Protein AF-A0A6P6VA05-F1 (afdb_monomer)

Mean predicted aligned error: 9.38 Å

Radius of gyration: 18.15 Å; Cα contacts (8 Å, |Δi|>4): 163; chains: 1; bounding box: 67×24×45 Å

Secondary structure (DSSP, 8-state):
--------HHHHHHHHHHHHH-SS---TTGGGGS-GGGGG--HHHHHHHHHHHHHHHHHHHHHHHHHHHHH---HHHHHHHHHHHHHHHHHHHHHHHHHHHHHHT-HHHHHHHHHHHHHHHHHHHHHHHHHT-PPPHHHHHHHHHHHHHHHHHHHHHHHHHHT-

Solvent-accessible surface area (backbone atoms only — not comparable to full-atom values): 8852 Å² total; per-residue (Å²): 136,86,83,88,75,86,74,62,72,56,61,60,52,53,54,50,55,49,58,73,69,56,79,84,75,91,63,92,75,57,73,82,71,60,60,83,68,57,85,79,35,53,72,67,51,45,33,52,52,31,39,52,52,22,39,54,42,33,51,51,41,35,52,49,39,51,56,52,39,73,71,49,83,54,67,68,60,35,53,47,33,51,51,29,46,50,28,30,48,52,20,43,53,27,38,53,48,21,52,54,27,52,72,76,60,37,25,66,56,21,29,54,27,29,52,57,24,38,49,17,45,51,51,38,57,46,49,26,59,76,69,72,46,85,68,55,68,74,54,55,54,43,35,53,52,26,42,54,31,30,50,50,30,33,56,39,19,54,53,59,52,72,72,108

Foldseek 3Di:
DDDDDPPPVLVVVVVVVCVVVPPDDDDPPCPVVPDPQSVPDDLLSVLLVLLVQLLVLLVVLLVVLVVVLVVDPDPLSVVLSVLLNVLSVLLNVLSVVLNVCSVVLVLVSNLVSLVSSLVSLVVSVVSCVVVVHDDDPVSNVSSVSSNVSSVSSNVSSVVSVVVD

pLDDT: mean 82.76, std 22.92, range [25.53, 98.94]

Sequence (164 aa):
MQFSRSHSPSLLALLLICLSILGNLFTSAEADLIDPRSGSADLKGLGQIAIDLSTNSAKSTKALVDSLKQNASDARLKGIYDSCLENYGDSIDDLADATTKLGSGDYQGVALTASAALDGPDTCDDNFTDAKLTEPPNLAEASQNVQTLIEVVLVIANRLQGNR

Structure (mmCIF, N/CA/C/O backbone):
data_AF-A0A6P6VA05-F1
#
_entry.id   AF-A0A6P6VA05-F1
#
loop_
_atom_site.group_PDB
_atom_site.id
_atom_site.type_symbol
_atom_site.label_atom_id
_atom_site.label_alt_id
_atom_site.label_comp_id
_atom_site.label_asym_id
_atom_site.label_entity_id
_atom_site.label_seq_id
_atom_site.pdbx_PDB_ins_code
_atom_site.Cartn_x
_atom_site.Cartn_y
_atom_site.Cartn_z
_atom_site.occupancy
_atom_site.B_iso_or_equiv
_atom_site.auth_seq_id
_atom_site.auth_comp_id
_atom_site.auth_asym_id
_atom_site.auth_atom_id
_atom_site.pdbx_PDB_model_num
ATOM 1 N N . MET A 1 1 ? 48.889 6.737 -20.326 1.00 33.12 1 MET A N 1
ATOM 2 C CA . MET A 1 1 ? 48.626 6.094 -19.021 1.00 33.12 1 MET A CA 1
ATOM 3 C C . MET A 1 1 ? 47.160 6.291 -18.684 1.00 33.12 1 MET A C 1
ATOM 5 O O . MET A 1 1 ? 46.689 7.418 -18.705 1.00 33.12 1 MET A O 1
ATOM 9 N N . GLN A 1 2 ? 46.446 5.182 -18.501 1.00 34.44 2 GLN A N 1
ATOM 10 C CA . GLN A 1 2 ? 45.046 5.104 -18.085 1.00 34.44 2 GLN A CA 1
ATOM 11 C C . GLN A 1 2 ? 44.870 5.603 -16.644 1.00 34.44 2 GLN A C 1
ATOM 13 O O . GLN A 1 2 ? 45.728 5.330 -15.816 1.00 34.44 2 GLN A O 1
ATOM 18 N N . PHE A 1 3 ? 43.727 6.221 -16.339 1.00 25.53 3 PHE A N 1
ATOM 19 C CA . PHE A 1 3 ? 42.798 5.694 -15.333 1.00 25.53 3 PHE A CA 1
ATOM 20 C C . PHE A 1 3 ? 41.390 6.206 -15.646 1.00 25.53 3 PHE A C 1
ATOM 22 O O . PHE A 1 3 ? 41.086 7.391 -15.549 1.00 25.53 3 PHE A O 1
ATOM 29 N N . SER A 1 4 ? 40.553 5.269 -16.079 1.00 34.41 4 SER A N 1
ATOM 30 C CA . SER A 1 4 ? 39.118 5.433 -16.255 1.00 34.41 4 SER A CA 1
ATOM 31 C C . SER A 1 4 ? 38.465 5.554 -14.872 1.00 34.41 4 SER A C 1
ATOM 33 O O . SER A 1 4 ? 38.721 4.721 -14.004 1.00 34.41 4 SER A O 1
ATOM 35 N N . ARG A 1 5 ? 37.622 6.567 -14.654 1.00 32.69 5 ARG A N 1
ATOM 36 C CA . ARG A 1 5 ? 36.593 6.554 -13.602 1.00 32.69 5 ARG A CA 1
ATOM 37 C C . ARG A 1 5 ? 35.274 6.974 -14.229 1.00 32.69 5 ARG A C 1
ATOM 39 O O . ARG A 1 5 ? 34.883 8.138 -14.188 1.00 32.69 5 ARG A O 1
ATOM 46 N N . SER A 1 6 ? 34.619 5.988 -14.829 1.00 32.00 6 SER A N 1
ATOM 47 C CA . SER A 1 6 ? 33.192 5.992 -15.120 1.00 32.00 6 SER A CA 1
ATOM 48 C C . SER A 1 6 ? 32.424 6.329 -13.838 1.00 32.00 6 SER A C 1
ATOM 50 O O . SER A 1 6 ? 32.261 5.478 -12.964 1.00 32.00 6 SER A O 1
ATOM 52 N N . HIS A 1 7 ? 31.997 7.579 -13.692 1.00 32.53 7 HIS A N 1
ATOM 53 C CA . HIS A 1 7 ? 30.988 7.930 -12.702 1.00 32.53 7 HIS A CA 1
ATOM 54 C C . HIS A 1 7 ? 29.642 7.505 -13.282 1.00 32.53 7 HIS A C 1
ATOM 56 O O . HIS A 1 7 ? 29.139 8.133 -14.212 1.00 32.53 7 HIS A O 1
ATOM 62 N N . SER A 1 8 ? 29.102 6.393 -12.787 1.00 35.81 8 SER A N 1
ATOM 63 C CA . SER A 1 8 ? 27.766 5.936 -13.154 1.00 35.81 8 SER A CA 1
ATOM 64 C C . SER A 1 8 ? 26.740 6.996 -12.721 1.00 35.81 8 SER A C 1
ATOM 66 O O . SER A 1 8 ? 26.697 7.334 -11.535 1.00 35.81 8 SER A O 1
ATOM 68 N N . PRO A 1 9 ? 25.909 7.530 -13.636 1.00 41.38 9 PRO A N 1
ATOM 69 C CA . PRO A 1 9 ? 24.936 8.590 -13.336 1.00 41.38 9 PRO A CA 1
ATOM 70 C C . PRO A 1 9 ? 23.860 8.185 -12.306 1.00 41.38 9 PRO A C 1
ATOM 72 O O . PRO A 1 9 ? 23.147 9.040 -11.788 1.00 41.38 9 PRO A O 1
ATOM 75 N N . SER A 1 10 ? 23.775 6.901 -11.956 1.00 48.38 10 SER A N 1
ATOM 76 C CA . SER A 1 10 ? 22.863 6.333 -10.959 1.00 48.38 10 SER A CA 1
ATOM 77 C C . SER A 1 10 ? 23.220 6.680 -9.505 1.00 48.38 10 SER A C 1
ATOM 79 O O . SER A 1 10 ? 22.313 6.970 -8.728 1.00 48.38 10 SER A O 1
ATOM 81 N N . LEU A 1 11 ? 24.506 6.749 -9.127 1.00 39.19 11 LEU A N 1
ATOM 82 C CA . LEU A 1 11 ? 24.885 7.096 -7.744 1.00 39.19 11 LEU A CA 1
ATOM 83 C C . LEU A 1 11 ? 24.625 8.571 -7.417 1.00 39.19 11 LEU A C 1
ATOM 85 O O . LEU A 1 11 ? 24.236 8.889 -6.298 1.00 39.19 11 LEU A O 1
ATOM 89 N N . LEU A 1 12 ? 24.802 9.472 -8.388 1.00 38.53 12 LEU A N 1
ATOM 90 C CA . LEU A 1 12 ? 24.528 10.899 -8.196 1.00 38.53 12 LEU A CA 1
ATOM 91 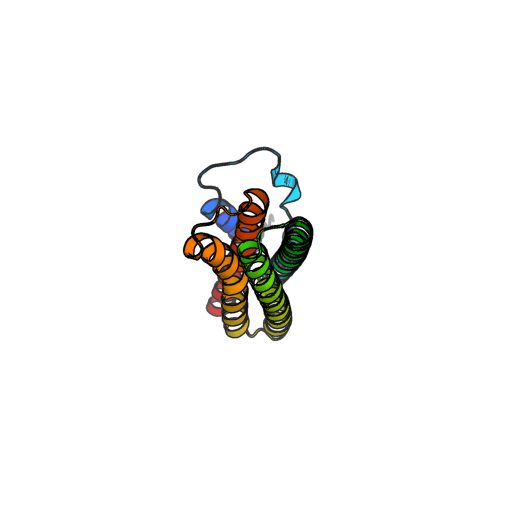C C . LEU A 1 12 ? 23.021 11.166 -8.051 1.00 38.53 12 LEU A C 1
ATOM 93 O O . LEU A 1 12 ? 22.622 12.031 -7.278 1.00 38.53 12 LEU A O 1
ATOM 97 N N . ALA A 1 13 ? 22.186 10.406 -8.766 1.00 44.62 13 ALA A N 1
ATOM 98 C CA . ALA A 1 13 ? 20.733 10.534 -8.714 1.00 44.62 13 ALA A CA 1
ATOM 99 C C . ALA A 1 13 ? 20.143 10.051 -7.378 1.00 44.62 13 ALA A C 1
ATOM 101 O O . ALA A 1 13 ? 19.243 10.709 -6.865 1.00 44.62 13 ALA A O 1
ATOM 102 N N . LEU A 1 14 ? 20.675 8.962 -6.809 1.00 46.12 14 LEU A N 1
ATOM 103 C CA . LEU A 1 14 ? 20.340 8.467 -5.465 1.00 46.12 14 LEU A CA 1
ATOM 104 C C . LEU A 1 14 ? 20.821 9.424 -4.367 1.00 46.12 14 LEU A C 1
ATOM 106 O O . LEU A 1 14 ? 20.059 9.748 -3.461 1.00 46.12 14 LEU A O 1
ATOM 110 N N . LEU A 1 15 ? 22.045 9.951 -4.489 1.00 45.91 15 LEU A N 1
ATOM 111 C CA . LEU A 1 15 ? 22.581 10.942 -3.552 1.00 45.91 15 LEU A CA 1
ATOM 112 C C . LEU A 1 15 ? 21.745 12.235 -3.555 1.00 45.91 15 LEU A C 1
ATOM 114 O O . LEU A 1 15 ? 21.526 12.826 -2.504 1.00 45.91 15 LEU A O 1
ATOM 118 N N . LEU A 1 16 ? 21.241 12.656 -4.722 1.00 44.66 16 LEU A N 1
ATOM 119 C CA . LEU A 1 16 ? 20.368 13.827 -4.859 1.00 44.66 16 LEU A CA 1
ATOM 120 C C . LEU A 1 16 ? 18.944 13.590 -4.336 1.00 44.66 16 LEU A C 1
ATOM 122 O O . LEU A 1 16 ? 18.351 14.532 -3.825 1.00 44.66 16 LEU A O 1
ATOM 126 N N . ILE A 1 17 ? 18.414 12.363 -4.421 1.00 51.16 17 ILE A N 1
ATOM 127 C CA . ILE A 1 17 ? 17.127 11.990 -3.802 1.00 51.16 17 ILE A CA 1
ATOM 128 C C . ILE A 1 17 ? 17.255 12.005 -2.269 1.00 51.16 17 ILE A C 1
ATOM 130 O O . ILE A 1 17 ? 16.398 12.572 -1.596 1.00 51.16 17 ILE A O 1
ATOM 134 N N . CYS A 1 18 ? 18.373 11.512 -1.722 1.00 48.97 18 CYS A N 1
ATOM 135 C CA . CYS A 1 18 ? 18.693 11.675 -0.301 1.00 48.97 18 CYS A CA 1
ATOM 136 C C . CYS A 1 18 ? 18.847 13.156 0.094 1.00 48.97 18 CYS A C 1
ATOM 138 O O . CYS A 1 18 ? 18.314 13.572 1.114 1.00 48.97 18 CYS A O 1
ATOM 140 N N . LEU A 1 19 ? 19.523 13.985 -0.710 1.00 43.16 19 LEU A N 1
ATOM 141 C CA . LEU A 1 19 ? 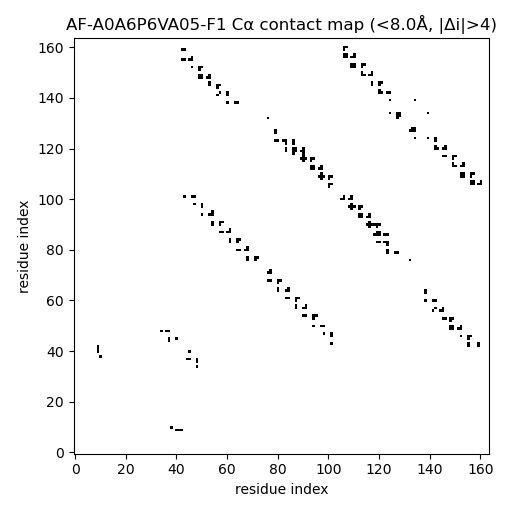19.760 15.402 -0.384 1.00 43.16 19 LEU A CA 1
ATOM 142 C C . LEU A 1 19 ? 18.501 16.286 -0.445 1.00 43.16 19 LEU A C 1
ATOM 144 O O . LEU A 1 19 ? 18.463 17.304 0.239 1.00 43.16 19 LEU A O 1
ATOM 148 N N . SER A 1 20 ? 17.480 15.930 -1.234 1.00 42.69 20 SER A N 1
ATOM 149 C CA . SER A 1 20 ? 16.204 16.667 -1.255 1.00 42.69 20 SER A CA 1
ATOM 150 C C . SER A 1 20 ? 15.260 16.300 -0.107 1.00 42.69 20 SER A C 1
ATOM 152 O O . SER A 1 20 ? 14.399 17.103 0.235 1.00 42.69 20 SER A O 1
ATOM 154 N N . ILE A 1 21 ? 15.425 15.113 0.484 1.00 48.47 21 ILE A N 1
ATOM 155 C CA . ILE A 1 21 ? 14.589 14.616 1.590 1.00 48.47 21 ILE A CA 1
ATOM 156 C C . ILE A 1 21 ? 15.246 14.936 2.945 1.00 48.47 21 ILE A C 1
ATOM 158 O O . ILE A 1 21 ? 14.572 15.293 3.907 1.00 48.47 21 ILE A O 1
ATOM 162 N N . LEU A 1 22 ? 16.580 14.919 3.020 1.00 43.59 22 LEU A N 1
ATOM 163 C CA . LEU A 1 22 ? 17.335 15.045 4.272 1.00 43.59 22 LEU A CA 1
ATOM 164 C C . LEU A 1 22 ? 17.793 16.482 4.535 1.00 43.59 22 LEU A C 1
ATOM 166 O O . LEU A 1 22 ? 18.958 16.756 4.829 1.00 43.59 22 LEU A O 1
ATOM 170 N N . GLY A 1 23 ? 16.841 17.410 4.448 1.00 43.28 23 GLY A N 1
ATOM 171 C CA . GLY A 1 23 ? 17.041 18.786 4.879 1.00 43.28 23 GLY A CA 1
ATOM 172 C C . GLY A 1 23 ? 17.280 18.918 6.383 1.00 43.28 23 GLY A C 1
ATOM 173 O O . GLY A 1 23 ? 17.929 19.880 6.763 1.00 43.28 23 GLY A O 1
ATOM 174 N N . ASN A 1 24 ? 16.808 17.986 7.227 1.00 40.84 24 ASN A N 1
ATOM 175 C CA . ASN A 1 24 ? 17.090 17.945 8.670 1.00 40.84 24 ASN A CA 1
ATOM 176 C C . ASN A 1 24 ? 16.635 16.618 9.313 1.00 40.84 24 ASN A C 1
ATOM 178 O O . ASN A 1 24 ? 15.519 16.571 9.813 1.00 40.84 24 ASN A O 1
ATOM 182 N N . LEU A 1 25 ? 17.478 15.580 9.333 1.00 38.50 25 LEU A N 1
ATOM 183 C CA . LEU A 1 25 ? 17.686 14.628 10.448 1.00 38.50 25 LEU A CA 1
ATOM 184 C C . LEU A 1 25 ? 18.530 13.472 9.904 1.00 38.50 25 LEU A C 1
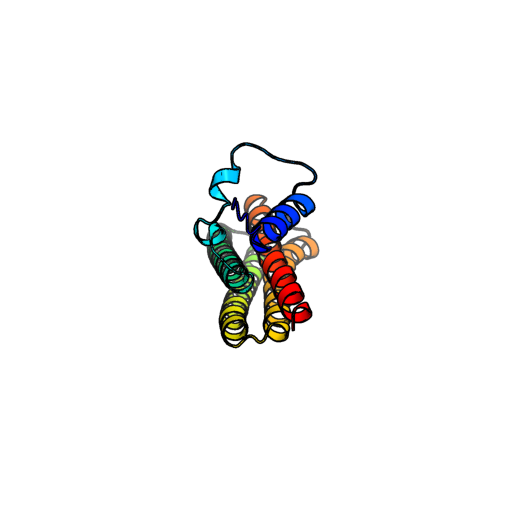ATOM 186 O O . LEU A 1 25 ? 18.015 12.609 9.219 1.00 38.50 25 LEU A O 1
ATOM 190 N N . PHE A 1 26 ? 19.827 13.449 10.190 1.00 42.53 26 PHE A N 1
ATOM 191 C CA . PHE A 1 26 ? 20.609 12.225 10.033 1.00 42.53 26 PHE A CA 1
ATOM 192 C C . PHE A 1 26 ? 20.941 11.735 11.434 1.00 42.53 26 PHE A C 1
ATOM 194 O O . PHE A 1 26 ? 21.772 12.330 12.125 1.00 42.53 26 PHE A O 1
ATOM 201 N N . THR A 1 27 ? 20.275 10.670 11.872 1.00 35.41 27 THR A N 1
ATOM 202 C CA . THR A 1 27 ? 20.706 9.908 13.049 1.00 35.41 27 THR A CA 1
ATOM 203 C C . THR A 1 27 ? 20.944 8.459 12.645 1.00 35.41 27 THR A C 1
ATOM 205 O O . THR A 1 27 ? 20.358 7.948 11.699 1.00 35.41 27 THR A O 1
ATOM 208 N N . SER A 1 28 ? 21.858 7.797 13.349 1.00 39.84 28 SER A N 1
ATOM 209 C CA . SER A 1 28 ? 22.491 6.506 13.040 1.00 39.84 28 SER A CA 1
ATOM 210 C C . SER A 1 28 ? 21.556 5.288 12.890 1.00 39.84 28 SER A C 1
ATOM 212 O O . SER A 1 28 ? 22.054 4.178 12.722 1.00 39.84 28 SER A O 1
ATOM 214 N N . ALA A 1 29 ? 20.234 5.470 12.954 1.00 42.66 29 ALA A N 1
ATOM 215 C CA . ALA A 1 29 ? 19.226 4.422 12.793 1.00 42.66 29 ALA A CA 1
ATOM 216 C C . ALA A 1 29 ? 18.847 4.143 11.320 1.00 42.66 29 ALA A C 1
ATOM 218 O O . ALA A 1 29 ? 18.247 3.115 11.031 1.00 42.66 29 ALA A O 1
ATOM 219 N N . GLU A 1 30 ? 19.229 5.004 10.372 1.00 44.62 30 GLU A N 1
ATOM 220 C CA . GLU A 1 30 ? 18.784 4.928 8.965 1.00 44.62 30 GLU A CA 1
ATOM 221 C C . GLU A 1 30 ? 19.635 4.001 8.073 1.00 44.62 30 GLU A C 1
ATOM 223 O O . GLU A 1 30 ? 19.399 3.891 6.871 1.00 44.62 30 GLU A O 1
ATOM 228 N N . ALA A 1 31 ? 20.622 3.298 8.636 1.00 41.16 31 ALA A N 1
ATOM 229 C CA . ALA A 1 31 ? 21.431 2.336 7.881 1.00 41.16 31 ALA A CA 1
ATOM 230 C C . ALA A 1 31 ? 20.622 1.108 7.410 1.00 41.16 31 ALA A C 1
ATOM 232 O O . ALA A 1 31 ? 20.984 0.503 6.402 1.00 41.16 31 ALA A O 1
ATOM 233 N N . ASP A 1 32 ? 19.508 0.791 8.080 1.00 38.72 32 ASP A N 1
ATOM 234 C CA . ASP A 1 32 ? 18.567 -0.263 7.669 1.00 38.72 32 ASP A CA 1
ATOM 235 C C . ASP A 1 32 ? 17.610 0.180 6.543 1.00 38.72 32 ASP A C 1
ATOM 237 O O . ASP A 1 32 ? 16.872 -0.642 6.002 1.00 38.72 32 ASP A O 1
ATOM 241 N N . LEU A 1 33 ? 17.638 1.459 6.142 1.00 45.34 33 LEU A N 1
ATOM 242 C CA . LEU A 1 33 ? 16.796 1.994 5.064 1.00 45.34 33 LEU A CA 1
ATOM 243 C C . LEU A 1 33 ? 17.426 1.850 3.669 1.00 45.34 33 LEU A C 1
ATOM 245 O O . LEU A 1 33 ? 16.785 2.132 2.655 1.00 45.34 33 LEU A O 1
ATOM 249 N N . ILE A 1 34 ? 18.690 1.424 3.594 1.00 55.19 34 ILE A N 1
ATOM 250 C CA . ILE A 1 34 ? 19.372 1.201 2.320 1.00 55.19 34 ILE A CA 1
ATOM 251 C C . ILE A 1 34 ? 19.061 -0.220 1.864 1.00 55.19 34 ILE A C 1
ATOM 253 O O . ILE A 1 34 ? 19.749 -1.170 2.239 1.00 55.19 34 ILE A O 1
ATOM 257 N N . ASP A 1 35 ? 18.034 -0.368 1.020 1.00 61.47 35 ASP A N 1
ATOM 258 C CA . ASP A 1 35 ? 17.768 -1.649 0.366 1.00 61.47 35 ASP A CA 1
ATOM 259 C C . ASP A 1 35 ? 19.050 -2.093 -0.368 1.00 61.47 35 ASP A C 1
ATOM 261 O O . ASP A 1 35 ? 19.547 -1.358 -1.234 1.00 61.47 35 ASP A O 1
ATOM 265 N N . PRO A 1 36 ? 19.620 -3.271 -0.052 1.00 65.62 36 PRO A N 1
ATOM 266 C CA . PRO A 1 36 ? 20.898 -3.708 -0.610 1.00 65.62 36 PRO A CA 1
ATOM 267 C C . PRO A 1 36 ? 20.857 -3.863 -2.136 1.00 65.62 36 PRO A C 1
ATOM 269 O O . PRO A 1 36 ? 21.903 -3.850 -2.787 1.00 65.62 36 PRO A O 1
ATOM 272 N N . ARG A 1 37 ? 19.661 -3.965 -2.732 1.00 69.56 37 ARG A N 1
ATOM 273 C CA . ARG A 1 37 ? 19.456 -4.013 -4.185 1.00 69.56 37 ARG A CA 1
ATOM 274 C C . ARG A 1 37 ? 19.718 -2.662 -4.862 1.00 69.56 37 ARG A C 1
ATOM 276 O O . ARG A 1 37 ? 19.962 -2.629 -6.065 1.00 69.56 37 ARG A O 1
ATOM 283 N N . SER A 1 38 ? 19.710 -1.553 -4.117 1.00 65.12 38 SER A N 1
ATOM 284 C CA . SER A 1 38 ? 19.872 -0.199 -4.669 1.00 65.12 38 SER A CA 1
ATOM 285 C C . SER A 1 38 ? 21.271 0.079 -5.236 1.00 65.12 38 SER A C 1
ATOM 287 O O . SER A 1 38 ? 21.402 0.838 -6.194 1.00 65.12 38 SER A O 1
ATOM 289 N N . GLY A 1 39 ? 22.319 -0.562 -4.705 1.00 62.84 39 GLY A N 1
ATOM 290 C CA . GLY A 1 39 ? 23.714 -0.256 -5.054 1.00 62.84 39 GLY A CA 1
ATOM 291 C C . GLY A 1 39 ? 24.113 -0.567 -6.504 1.00 62.84 39 GLY A C 1
ATOM 292 O O . GLY A 1 39 ? 25.093 -0.011 -7.000 1.00 62.84 39 GLY A O 1
ATOM 293 N N . SER A 1 40 ? 23.366 -1.433 -7.193 1.00 71.25 40 SER A N 1
ATOM 294 C CA . SER A 1 40 ? 23.612 -1.826 -8.590 1.00 71.25 40 SER A CA 1
ATOM 295 C C . SER A 1 40 ? 22.420 -1.587 -9.522 1.00 71.25 40 SER A C 1
ATOM 297 O O . SER A 1 40 ? 22.523 -1.875 -10.716 1.00 71.25 40 SER A O 1
ATOM 299 N N . ALA A 1 41 ? 21.306 -1.064 -9.006 1.00 78.88 41 ALA A N 1
ATOM 300 C CA . ALA A 1 41 ? 20.086 -0.868 -9.774 1.00 78.88 41 ALA A CA 1
ATOM 301 C C . ALA A 1 41 ? 20.201 0.318 -10.748 1.00 78.88 41 ALA A C 1
ATOM 303 O O . ALA A 1 41 ? 20.712 1.392 -10.413 1.00 78.88 41 ALA A O 1
ATOM 304 N N . ASP A 1 42 ? 19.685 0.133 -11.965 1.00 85.69 42 ASP A N 1
ATOM 305 C CA . ASP A 1 42 ? 19.350 1.251 -12.842 1.00 85.69 42 ASP A CA 1
ATOM 306 C C . ASP A 1 42 ? 18.056 1.932 -12.360 1.00 85.69 42 ASP A C 1
ATOM 308 O O . ASP A 1 42 ? 17.414 1.497 -11.403 1.00 85.69 42 ASP A O 1
ATOM 312 N N . LEU A 1 43 ? 17.656 3.030 -13.004 1.00 87.31 43 LEU A N 1
ATOM 313 C CA . LEU A 1 43 ? 16.490 3.796 -12.557 1.00 87.31 43 LEU A CA 1
ATOM 314 C C . LEU A 1 43 ? 15.189 2.966 -12.577 1.00 87.31 43 LEU A C 1
ATOM 316 O O . LEU A 1 43 ? 14.320 3.174 -11.735 1.00 87.31 43 LEU A O 1
ATOM 320 N N . LYS A 1 44 ? 15.075 1.992 -13.490 1.00 91.69 44 LYS A N 1
ATOM 321 C CA . LYS A 1 44 ? 13.944 1.058 -13.530 1.00 91.69 44 LYS A CA 1
ATOM 322 C C . LYS A 1 44 ? 13.999 0.080 -12.353 1.00 91.69 44 LYS A C 1
ATOM 324 O O . LYS A 1 44 ? 12.983 -0.128 -11.699 1.00 91.69 44 LYS A O 1
ATOM 329 N N . GLY A 1 45 ? 15.169 -0.472 -12.042 1.00 89.81 45 GLY A N 1
ATOM 330 C CA . GLY A 1 45 ? 15.384 -1.314 -10.867 1.00 89.81 45 GLY A CA 1
ATOM 331 C C . GLY A 1 45 ? 15.088 -0.582 -9.557 1.00 89.81 45 GLY A C 1
ATOM 332 O O . GLY A 1 45 ? 14.444 -1.148 -8.680 1.00 89.81 45 GLY A O 1
ATOM 333 N N . LEU A 1 46 ? 15.468 0.695 -9.450 1.00 87.56 46 LEU A N 1
ATOM 334 C CA . LEU A 1 46 ? 15.103 1.545 -8.312 1.00 87.56 46 LEU A CA 1
ATOM 335 C C . LEU A 1 46 ? 13.588 1.751 -8.213 1.00 87.56 46 LEU A C 1
ATOM 337 O O . LEU A 1 46 ? 13.048 1.721 -7.112 1.00 87.56 46 LEU A O 1
ATOM 341 N N . GLY A 1 47 ? 12.900 1.896 -9.349 1.00 91.25 47 GLY A N 1
ATOM 342 C CA . GLY A 1 47 ? 11.437 1.943 -9.393 1.00 91.25 47 GLY A CA 1
ATOM 343 C C . GLY A 1 47 ? 10.802 0.672 -8.834 1.00 91.25 47 GLY A C 1
ATOM 344 O O . GLY A 1 47 ? 9.894 0.759 -8.015 1.00 91.25 47 GLY A O 1
ATOM 345 N N . GLN A 1 48 ? 11.323 -0.503 -9.200 1.00 97.25 48 GLN A N 1
ATOM 346 C CA . GLN A 1 48 ? 10.809 -1.771 -8.677 1.00 97.25 48 GLN A CA 1
ATOM 347 C C . GLN A 1 48 ? 11.047 -1.894 -7.169 1.00 97.25 48 GLN A C 1
ATOM 349 O O . GLN A 1 48 ? 10.147 -2.286 -6.436 1.00 97.25 48 GLN A O 1
ATOM 354 N N . ILE A 1 49 ? 12.238 -1.518 -6.697 1.00 88.50 49 ILE A N 1
ATOM 355 C CA . ILE A 1 49 ? 12.565 -1.520 -5.266 1.00 88.50 49 ILE A CA 1
ATOM 356 C C . ILE A 1 49 ? 11.600 -0.613 -4.491 1.00 88.50 49 ILE A C 1
ATOM 358 O O . ILE A 1 49 ? 11.067 -1.035 -3.468 1.00 88.50 49 ILE A O 1
ATOM 362 N N . ALA A 1 50 ? 11.336 0.599 -4.987 1.00 91.62 50 ALA A N 1
ATOM 363 C CA . ALA A 1 50 ? 10.404 1.530 -4.354 1.00 91.62 50 ALA A CA 1
ATOM 364 C C . ALA A 1 50 ? 8.968 0.977 -4.307 1.00 91.62 50 ALA A C 1
ATOM 366 O O . ALA A 1 50 ? 8.309 1.084 -3.271 1.00 91.62 50 ALA A O 1
ATOM 367 N N . ILE A 1 51 ? 8.497 0.328 -5.380 1.0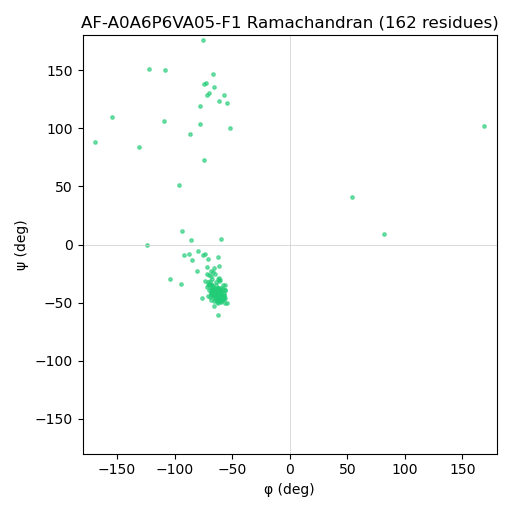0 97.62 51 ILE A N 1
ATOM 368 C CA . ILE A 1 51 ? 7.177 -0.324 -5.404 1.00 97.62 51 ILE A CA 1
ATOM 369 C C . ILE A 1 51 ? 7.112 -1.470 -4.384 1.00 97.62 51 ILE A C 1
ATOM 371 O O . ILE A 1 51 ? 6.137 -1.571 -3.636 1.00 97.62 51 ILE A O 1
ATOM 375 N N . ASP A 1 52 ? 8.151 -2.303 -4.294 1.00 96.00 52 ASP A N 1
ATOM 376 C CA . ASP A 1 52 ? 8.201 -3.414 -3.336 1.00 96.00 52 ASP A CA 1
ATOM 377 C C . ASP A 1 52 ? 8.159 -2.909 -1.883 1.00 96.00 52 ASP A C 1
ATOM 379 O O . ASP A 1 52 ? 7.418 -3.445 -1.054 1.00 96.00 52 ASP A O 1
ATOM 383 N N . LEU A 1 53 ? 8.937 -1.864 -1.573 1.00 92.19 53 LEU A N 1
ATOM 384 C CA . LEU A 1 53 ? 8.951 -1.230 -0.253 1.00 92.19 53 LEU A CA 1
ATOM 385 C C . LEU A 1 53 ? 7.583 -0.628 0.082 1.00 92.19 53 LEU A C 1
ATOM 387 O O . LEU A 1 53 ? 7.057 -0.895 1.163 1.00 92.19 53 LEU A O 1
ATOM 391 N N . SER A 1 54 ? 6.976 0.098 -0.862 1.00 95.06 54 SER A N 1
ATOM 392 C CA . SER A 1 54 ? 5.626 0.663 -0.719 1.00 95.06 54 SER A CA 1
ATOM 393 C C . SER A 1 54 ? 4.598 -0.430 -0.424 1.00 95.06 54 SER A C 1
ATOM 395 O O . SER A 1 54 ? 3.830 -0.325 0.528 1.00 95.06 54 SER A O 1
ATOM 397 N N . THR A 1 55 ? 4.641 -1.534 -1.177 1.00 98.38 55 THR A N 1
ATOM 398 C CA . THR A 1 55 ? 3.714 -2.668 -1.031 1.00 98.38 55 THR A CA 1
ATOM 399 C C . THR A 1 55 ? 3.866 -3.331 0.338 1.00 98.38 55 THR A C 1
ATOM 401 O O . THR A 1 55 ? 2.878 -3.645 1.002 1.00 98.38 55 THR A O 1
ATOM 404 N N . ASN A 1 56 ? 5.103 -3.563 0.784 1.00 96.50 56 ASN A N 1
ATOM 405 C CA . ASN A 1 56 ? 5.366 -4.187 2.080 1.00 96.50 56 ASN A CA 1
ATOM 406 C C . ASN A 1 56 ? 4.972 -3.274 3.245 1.00 96.50 56 ASN A C 1
ATOM 408 O O . ASN A 1 56 ? 4.412 -3.758 4.234 1.00 96.50 56 ASN A O 1
ATOM 412 N N . SER A 1 57 ? 5.215 -1.968 3.113 1.00 94.00 57 SER A N 1
ATOM 413 C CA . SER A 1 57 ? 4.762 -0.976 4.086 1.00 94.00 57 SER A CA 1
ATOM 414 C C . SER A 1 57 ? 3.234 -0.950 4.144 1.00 94.00 57 SER A C 1
ATOM 416 O O . SER A 1 57 ? 2.679 -1.136 5.219 1.00 94.00 57 SER A O 1
ATOM 418 N N . ALA A 1 58 ? 2.541 -0.866 3.001 1.00 98.38 58 ALA A N 1
ATOM 419 C CA . ALA A 1 58 ? 1.077 -0.862 2.938 1.00 98.38 58 ALA A CA 1
ATOM 420 C C . ALA A 1 58 ? 0.461 -2.135 3.543 1.00 98.38 58 ALA A C 1
ATOM 422 O O . ALA A 1 58 ? -0.481 -2.057 4.327 1.00 98.38 58 ALA A O 1
ATOM 423 N N . LYS A 1 59 ? 1.034 -3.316 3.270 1.00 98.75 59 LYS A N 1
ATOM 424 C CA . LYS A 1 59 ? 0.616 -4.584 3.902 1.00 98.75 59 LYS A CA 1
ATOM 425 C C . LYS A 1 59 ? 0.786 -4.565 5.419 1.00 98.75 59 LYS A C 1
ATOM 427 O O . LYS A 1 59 ? -0.091 -5.043 6.139 1.00 98.75 59 LYS A O 1
ATOM 432 N N . SER A 1 60 ? 1.903 -4.026 5.899 1.00 98.38 60 SER A N 1
ATOM 433 C CA . SER A 1 60 ? 2.192 -3.923 7.332 1.00 98.38 60 SER A CA 1
ATOM 434 C C . SER A 1 60 ? 1.240 -2.941 8.015 1.00 98.38 60 SER A C 1
ATOM 436 O O . SER A 1 60 ? 0.674 -3.268 9.058 1.00 98.38 60 SER A O 1
ATOM 438 N N . THR A 1 61 ? 0.976 -1.789 7.393 1.00 98.31 61 THR A N 1
ATOM 439 C CA . THR A 1 61 ? 0.017 -0.800 7.896 1.00 98.31 61 THR A CA 1
ATOM 440 C C . THR A 1 61 ? -1.408 -1.344 7.877 1.00 98.31 61 THR A C 1
ATOM 442 O O . THR A 1 61 ? -2.113 -1.240 8.875 1.00 98.31 61 THR A O 1
ATOM 445 N N . LYS A 1 62 ? -1.818 -2.055 6.820 1.00 98.81 62 LYS A N 1
ATOM 446 C CA . LYS A 1 62 ? -3.112 -2.752 6.769 1.00 98.81 62 LYS A CA 1
ATOM 447 C C . LYS A 1 62 ? -3.274 -3.760 7.912 1.00 98.81 62 LYS A C 1
ATOM 449 O O . LYS A 1 62 ? -4.341 -3.843 8.516 1.00 98.81 62 LYS A O 1
ATOM 454 N N . ALA A 1 63 ? -2.225 -4.520 8.234 1.00 98.81 63 ALA A N 1
ATOM 455 C CA . ALA A 1 63 ? -2.239 -5.441 9.371 1.00 98.81 63 ALA A CA 1
ATOM 456 C C . ALA A 1 63 ? -2.319 -4.701 10.720 1.00 98.81 63 ALA A C 1
ATOM 458 O O . ALA A 1 63 ? -3.012 -5.155 11.634 1.00 98.81 63 ALA A O 1
ATOM 459 N N . LEU A 1 64 ? -1.658 -3.545 10.841 1.00 98.62 64 LEU A N 1
ATOM 460 C CA . LEU A 1 64 ? -1.787 -2.672 12.006 1.00 98.62 64 LEU A CA 1
ATOM 461 C C . LEU A 1 64 ? -3.226 -2.159 12.168 1.00 98.62 64 LEU A C 1
ATOM 463 O O . LEU A 1 64 ? -3.774 -2.247 13.267 1.00 98.62 64 LEU A O 1
ATOM 467 N N . VAL A 1 65 ? -3.853 -1.681 11.091 1.00 98.81 65 VAL A N 1
ATOM 468 C CA . VAL A 1 65 ? -5.256 -1.240 11.088 1.00 98.81 65 VAL A CA 1
ATOM 469 C C . VAL A 1 65 ? -6.181 -2.369 11.544 1.00 98.81 65 VAL A C 1
ATOM 471 O O . VAL A 1 65 ? -7.044 -2.143 12.391 1.00 98.81 65 VAL A O 1
ATOM 474 N N . ASP A 1 66 ? -5.981 -3.597 11.054 1.00 98.69 66 ASP A N 1
ATOM 475 C CA . ASP A 1 66 ? -6.797 -4.746 11.468 1.00 98.69 66 ASP A CA 1
ATOM 476 C C . ASP A 1 66 ? -6.666 -5.023 12.977 1.00 98.69 66 ASP A C 1
ATOM 478 O O . ASP A 1 66 ? -7.665 -5.188 13.680 1.00 98.69 66 ASP A O 1
ATOM 482 N N . SER A 1 67 ? -5.441 -4.974 13.510 1.00 98.56 67 SER A N 1
ATOM 483 C CA . SER A 1 67 ? -5.183 -5.110 14.949 1.00 98.56 67 SER A CA 1
ATOM 484 C C . SER A 1 67 ? -5.855 -4.002 15.774 1.00 98.56 67 SER A C 1
ATOM 486 O O . SER A 1 67 ? -6.484 -4.270 16.803 1.00 98.56 67 SER A O 1
ATOM 488 N N . LEU A 1 68 ? -5.781 -2.749 15.317 1.00 98.38 68 LEU A N 1
ATOM 489 C CA . LEU A 1 68 ? -6.434 -1.613 15.974 1.00 98.38 68 LEU A CA 1
ATOM 490 C C . LEU A 1 68 ? -7.961 -1.768 15.970 1.00 98.38 68 LEU A C 1
ATOM 492 O O . LEU A 1 68 ? -8.609 -1.579 17.003 1.00 98.38 68 LEU A O 1
ATOM 496 N N . LYS A 1 69 ? -8.535 -2.205 14.845 1.00 98.38 69 LYS A N 1
ATOM 497 C CA . LYS A 1 69 ? -9.970 -2.468 14.699 1.00 98.38 69 LYS A CA 1
ATOM 498 C C . LYS A 1 69 ? -10.476 -3.533 15.665 1.00 98.38 69 LYS A C 1
ATOM 500 O O . LYS A 1 69 ? -11.540 -3.353 16.263 1.00 98.38 69 LYS A O 1
ATOM 505 N N . GLN A 1 70 ? -9.733 -4.626 15.838 1.00 97.81 70 GLN A N 1
ATOM 506 C CA . GLN A 1 70 ? -10.098 -5.707 16.762 1.00 97.81 70 GLN A CA 1
ATOM 507 C C . GLN A 1 70 ? -10.175 -5.227 18.220 1.00 97.81 70 GLN A C 1
ATOM 509 O O . GLN A 1 70 ? -11.005 -5.718 18.985 1.00 97.81 70 GLN A O 1
ATOM 514 N N . ASN A 1 71 ? -9.356 -4.237 18.587 1.00 95.81 71 ASN A N 1
ATOM 515 C CA . ASN A 1 71 ? -9.307 -3.666 19.934 1.00 95.81 71 ASN A CA 1
ATOM 516 C C . ASN A 1 71 ? -10.232 -2.451 20.131 1.00 95.81 71 ASN A C 1
ATOM 518 O O . ASN A 1 71 ? -10.423 -1.997 21.261 1.00 95.81 71 ASN A O 1
ATOM 522 N N . ALA A 1 72 ? -10.830 -1.923 19.062 1.00 96.38 72 ALA A N 1
ATOM 523 C CA . ALA A 1 72 ? -11.747 -0.797 19.146 1.00 96.38 72 ALA A CA 1
ATOM 524 C C . ALA A 1 72 ? -13.097 -1.213 19.755 1.00 96.38 72 ALA A C 1
ATOM 526 O O . ALA A 1 72 ? -13.676 -2.249 19.417 1.00 96.38 72 ALA A O 1
ATOM 527 N N . SER A 1 73 ? -13.647 -0.367 20.624 1.00 95.56 73 SER A N 1
ATOM 528 C CA . SER A 1 73 ? -15.017 -0.498 21.141 1.00 95.56 73 SER A CA 1
ATOM 529 C C . SER A 1 73 ? -15.982 0.503 20.500 1.00 95.56 73 SER A C 1
ATOM 531 O O . SER A 1 73 ? -17.162 0.194 20.340 1.00 95.56 73 SER A O 1
ATOM 533 N N . ASP A 1 74 ? -15.480 1.669 20.091 1.00 96.44 74 ASP A N 1
ATOM 534 C CA . ASP A 1 74 ? -16.257 2.718 19.435 1.00 96.44 74 ASP A CA 1
ATOM 535 C C . ASP A 1 74 ? -16.629 2.320 17.993 1.00 96.44 74 ASP A C 1
ATOM 537 O O . ASP A 1 74 ? -15.782 1.920 17.192 1.00 96.44 74 ASP A O 1
ATOM 541 N N . ALA A 1 75 ? -17.919 2.419 17.660 1.00 97.19 75 ALA A N 1
ATOM 542 C CA . ALA A 1 75 ? -18.441 2.014 16.356 1.00 97.19 75 ALA A CA 1
ATOM 543 C C . ALA A 1 75 ? -18.023 2.953 15.212 1.00 97.19 75 ALA A C 1
ATOM 545 O O . ALA A 1 75 ? -17.836 2.489 14.090 1.00 97.19 75 ALA A O 1
ATOM 546 N N . ARG A 1 76 ? -17.854 4.254 15.482 1.00 96.94 76 ARG A N 1
ATOM 547 C CA . ARG A 1 76 ? -17.369 5.221 14.485 1.00 96.94 76 ARG A CA 1
ATOM 548 C C . ARG A 1 76 ? -15.911 4.928 14.159 1.00 96.94 76 ARG A C 1
ATOM 550 O O . ARG A 1 76 ? -15.548 4.891 12.991 1.00 96.94 76 ARG A O 1
ATOM 557 N N . LEU A 1 77 ? -15.113 4.640 15.186 1.00 97.62 77 LEU A N 1
ATOM 558 C CA . LEU A 1 77 ? -13.713 4.263 15.028 1.00 97.62 77 LEU A CA 1
ATOM 559 C C . LEU A 1 77 ? -13.556 2.954 14.235 1.00 97.62 77 LEU A C 1
ATOM 561 O O . LEU A 1 77 ? -12.706 2.871 13.356 1.00 97.62 77 LEU A O 1
ATOM 565 N N . LYS A 1 78 ? -14.417 1.953 14.476 1.00 98.06 78 LYS A N 1
ATOM 566 C CA . LYS A 1 78 ? -14.452 0.734 13.647 1.00 98.06 78 LYS A CA 1
ATOM 567 C C . LYS A 1 78 ? -14.752 1.026 12.181 1.00 98.06 78 LYS A C 1
ATOM 569 O O . LYS A 1 78 ? -14.081 0.457 11.332 1.00 98.06 78 LYS A O 1
ATOM 574 N N . GLY A 1 79 ? -15.709 1.914 11.904 1.00 98.44 79 GLY A N 1
ATOM 575 C CA . GLY A 1 79 ? -16.038 2.320 10.536 1.00 98.44 79 GLY A CA 1
ATOM 576 C C . GLY A 1 79 ? -14.863 2.984 9.813 1.00 98.44 79 GLY A C 1
ATOM 577 O O . GLY A 1 79 ? -14.623 2.685 8.649 1.00 98.44 79 GLY A O 1
ATOM 578 N N . ILE A 1 80 ? -14.087 3.817 10.514 1.00 98.62 80 ILE A N 1
ATOM 579 C CA . ILE A 1 80 ? -12.852 4.397 9.962 1.00 98.62 80 ILE A CA 1
ATOM 580 C C . ILE A 1 80 ? -11.838 3.300 9.645 1.00 98.62 80 ILE A C 1
ATOM 582 O O . ILE A 1 80 ? -11.309 3.261 8.540 1.00 98.62 80 ILE A O 1
ATOM 586 N N . TYR A 1 81 ? -11.596 2.371 10.575 1.00 98.81 81 TYR A N 1
ATOM 587 C CA . TYR A 1 81 ? -10.661 1.278 10.317 1.00 98.81 81 TYR A CA 1
ATOM 588 C C . TYR A 1 81 ? -11.116 0.352 9.185 1.00 98.81 81 TYR A C 1
ATOM 590 O O . TYR A 1 81 ? -10.271 -0.133 8.443 1.00 98.81 81 TYR A O 1
ATOM 598 N N . ASP A 1 82 ? -12.418 0.118 9.024 1.00 98.75 82 ASP A N 1
ATOM 599 C CA . ASP A 1 82 ? -12.958 -0.611 7.872 1.00 98.75 82 ASP A CA 1
ATOM 600 C C . ASP A 1 82 ? -12.617 0.088 6.553 1.00 98.75 82 ASP A C 1
ATOM 602 O O . ASP A 1 82 ? -12.044 -0.544 5.667 1.00 98.75 82 ASP A O 1
ATOM 606 N N . SER A 1 83 ? -12.856 1.399 6.463 1.00 98.69 83 SER A N 1
ATOM 607 C CA . SER A 1 83 ? -12.479 2.182 5.281 1.00 98.69 83 SER A CA 1
ATOM 608 C C . SER A 1 83 ? -10.967 2.169 5.040 1.00 98.69 83 SER A C 1
ATOM 610 O O . SER A 1 83 ? -10.533 1.942 3.916 1.00 98.69 83 SER A O 1
ATOM 612 N N . CYS A 1 84 ? -10.145 2.312 6.084 1.00 98.75 84 CYS A N 1
ATOM 613 C CA . CYS A 1 84 ? -8.692 2.193 5.955 1.00 98.75 84 CYS A CA 1
ATOM 614 C C . CYS A 1 84 ? -8.262 0.807 5.441 1.00 98.75 84 CYS A C 1
ATOM 616 O O . CYS A 1 84 ? -7.334 0.709 4.643 1.00 98.75 84 CYS A O 1
ATOM 618 N N . LEU A 1 85 ? -8.910 -0.282 5.878 1.00 98.88 85 LEU A N 1
ATOM 619 C CA . LEU A 1 85 ? -8.596 -1.631 5.393 1.00 98.88 85 LEU A CA 1
ATOM 620 C C . LEU A 1 85 ? -8.908 -1.801 3.905 1.00 98.88 85 LEU A C 1
ATOM 622 O O . LEU A 1 85 ? -8.151 -2.501 3.231 1.00 98.88 85 LEU A O 1
ATOM 626 N N . GLU A 1 86 ? -10.004 -1.217 3.423 1.00 98.81 86 GLU A N 1
ATOM 627 C CA . GLU A 1 86 ? -10.370 -1.202 2.002 1.00 98.81 86 GLU A CA 1
ATOM 628 C C . GLU A 1 86 ? -9.353 -0.379 1.207 1.00 98.81 86 GLU A C 1
ATOM 630 O O . GLU A 1 86 ? -8.689 -0.924 0.330 1.00 98.81 86 GLU A O 1
ATOM 635 N N . ASN A 1 87 ? -9.104 0.861 1.630 1.00 98.81 87 ASN A N 1
ATOM 636 C CA . ASN A 1 87 ? -8.158 1.778 0.996 1.00 98.81 87 ASN A CA 1
ATOM 637 C C . ASN A 1 87 ? -6.733 1.209 0.893 1.00 98.81 87 ASN A C 1
ATOM 639 O O . ASN A 1 87 ? -6.121 1.265 -0.167 1.00 98.81 87 ASN A O 1
ATOM 643 N N . TYR A 1 88 ? -6.193 0.605 1.961 1.00 98.81 88 TYR A N 1
ATOM 644 C CA . TYR A 1 88 ? -4.885 -0.058 1.871 1.00 98.81 88 TYR A CA 1
ATOM 645 C C . TYR A 1 88 ? -4.920 -1.314 0.993 1.00 98.81 88 TYR A C 1
ATOM 647 O O . TYR A 1 88 ? -3.882 -1.701 0.462 1.00 98.81 88 TYR A O 1
ATOM 655 N N . GLY A 1 89 ? -6.070 -1.986 0.874 1.00 98.88 89 GLY A N 1
ATOM 656 C CA . GLY A 1 89 ? -6.263 -3.071 -0.088 1.00 98.88 89 GLY A CA 1
ATOM 657 C C . GLY A 1 89 ? -6.113 -2.565 -1.520 1.00 98.88 89 GLY A C 1
ATOM 658 O O . GLY A 1 89 ? -5.286 -3.097 -2.258 1.00 98.88 89 GLY A O 1
ATOM 659 N N . ASP A 1 90 ? -6.819 -1.486 -1.847 1.00 98.81 90 ASP A N 1
ATOM 660 C CA . ASP A 1 90 ? -6.771 -0.842 -3.160 1.00 98.81 90 ASP A CA 1
ATOM 661 C C . ASP A 1 90 ? -5.355 -0.331 -3.479 1.00 98.81 90 ASP A C 1
ATOM 663 O O . ASP A 1 90 ? -4.809 -0.655 -4.534 1.00 98.81 90 ASP A O 1
ATOM 667 N N . SER A 1 91 ? -4.673 0.324 -2.524 1.00 98.81 91 SER A N 1
ATOM 668 C CA . SER A 1 91 ? -3.268 0.732 -2.692 1.00 98.81 91 SER A CA 1
ATOM 669 C C . SER A 1 91 ? -2.338 -0.436 -3.033 1.00 98.81 91 SER A C 1
ATOM 671 O O . SER A 1 91 ? -1.404 -0.283 -3.819 1.00 98.81 91 SER A O 1
ATOM 673 N N . ILE A 1 92 ? -2.541 -1.609 -2.421 1.00 98.94 92 ILE A N 1
ATOM 674 C CA . ILE A 1 92 ? -1.717 -2.798 -2.687 1.00 98.94 92 ILE A CA 1
ATOM 675 C C . ILE A 1 92 ? -1.958 -3.313 -4.110 1.00 98.94 92 ILE A C 1
ATOM 677 O O . ILE A 1 92 ? -0.997 -3.705 -4.780 1.00 98.94 92 ILE A O 1
ATOM 681 N N . ASP A 1 93 ? -3.208 -3.306 -4.568 1.00 98.81 93 ASP A N 1
ATOM 682 C CA . ASP A 1 93 ? -3.575 -3.742 -5.914 1.00 98.81 93 ASP A CA 1
ATOM 683 C C . ASP A 1 93 ? -3.037 -2.769 -6.979 1.00 98.81 93 ASP A C 1
ATOM 685 O O . ASP A 1 93 ? -2.424 -3.202 -7.961 1.00 98.81 93 ASP A O 1
ATOM 689 N N . ASP A 1 94 ? -3.129 -1.461 -6.737 1.00 98.88 94 ASP A N 1
ATOM 690 C CA . ASP A 1 94 ? -2.559 -0.427 -7.607 1.00 98.88 94 ASP A CA 1
ATOM 691 C C . ASP A 1 94 ? -1.027 -0.505 -7.690 1.00 98.88 94 ASP A C 1
ATOM 693 O O . ASP A 1 94 ? -0.439 -0.333 -8.762 1.00 98.88 94 ASP A O 1
ATOM 697 N N . LEU A 1 95 ? -0.343 -0.831 -6.588 1.00 98.81 95 LEU A N 1
ATOM 698 C CA . LEU A 1 95 ? 1.108 -1.059 -6.586 1.00 98.81 95 LEU A CA 1
ATOM 699 C C . LEU A 1 95 ? 1.505 -2.333 -7.353 1.00 98.81 95 LEU A C 1
ATOM 701 O O . LEU A 1 95 ? 2.553 -2.376 -8.013 1.00 98.81 95 LEU A O 1
ATOM 705 N N . ALA A 1 96 ? 0.670 -3.373 -7.320 1.00 98.75 96 ALA A N 1
ATOM 706 C CA . ALA A 1 96 ? 0.871 -4.566 -8.141 1.00 98.75 96 ALA A CA 1
ATOM 707 C C . ALA A 1 96 ? 0.702 -4.253 -9.640 1.00 98.75 96 ALA A C 1
ATOM 709 O O . ALA A 1 96 ? 1.475 -4.730 -10.482 1.00 98.75 96 ALA A O 1
ATOM 710 N N . ASP A 1 97 ? -0.254 -3.395 -9.985 1.00 98.75 97 ASP A N 1
ATOM 711 C CA . ASP A 1 97 ? -0.427 -2.895 -11.346 1.00 98.75 97 ASP A CA 1
ATOM 712 C C . ASP A 1 97 ? 0.751 -1.994 -11.774 1.00 98.75 97 ASP A C 1
ATOM 714 O O . ASP A 1 97 ? 1.318 -2.169 -12.858 1.00 98.75 97 ASP A O 1
ATOM 718 N N . ALA A 1 98 ? 1.240 -1.128 -10.879 1.00 98.62 98 ALA A N 1
ATOM 719 C CA . ALA A 1 98 ? 2.442 -0.321 -11.096 1.00 98.62 98 ALA A CA 1
ATOM 720 C C . ALA A 1 98 ? 3.666 -1.192 -11.430 1.00 98.62 98 ALA A C 1
ATOM 722 O O . ALA A 1 98 ? 4.438 -0.855 -12.329 1.00 98.62 98 ALA A O 1
ATOM 723 N N . THR A 1 99 ? 3.820 -2.349 -10.775 1.00 98.69 99 THR A N 1
ATOM 724 C CA . THR A 1 99 ? 4.874 -3.330 -11.100 1.00 98.69 99 THR A CA 1
ATOM 725 C C . THR A 1 99 ? 4.745 -3.829 -12.542 1.00 98.69 99 THR A C 1
ATOM 727 O O . THR A 1 99 ? 5.722 -3.845 -13.298 1.00 98.69 99 THR A O 1
ATOM 730 N N . THR A 1 100 ? 3.532 -4.196 -12.962 1.00 98.56 100 THR A N 1
ATOM 731 C CA . THR A 1 100 ? 3.266 -4.684 -14.324 1.00 98.56 100 THR A CA 1
ATOM 732 C C . THR A 1 100 ? 3.593 -3.614 -15.370 1.00 98.56 100 THR A C 1
ATOM 734 O O . THR A 1 100 ? 4.279 -3.889 -16.362 1.00 98.56 100 THR A O 1
ATOM 737 N N . LYS A 1 101 ? 3.170 -2.371 -15.120 1.00 98.56 101 LYS A N 1
ATOM 738 C CA . LYS A 1 101 ? 3.416 -1.218 -15.996 1.00 98.56 101 LYS A CA 1
ATOM 739 C C . LYS A 1 101 ? 4.887 -0.817 -16.054 1.00 98.56 101 LYS A C 1
ATOM 741 O O . LYS A 1 101 ? 5.417 -0.534 -17.128 1.00 98.56 101 LYS A O 1
ATOM 746 N N . LEU A 1 102 ? 5.596 -0.870 -14.928 1.00 98.06 102 LEU A N 1
ATOM 747 C CA . LEU A 1 102 ? 7.039 -0.647 -14.899 1.00 98.06 102 LEU A CA 1
ATOM 748 C C . LEU A 1 102 ? 7.758 -1.703 -15.750 1.00 98.06 102 LEU A C 1
ATOM 750 O O . LEU A 1 102 ? 8.655 -1.375 -16.535 1.00 98.06 102 LEU A O 1
ATOM 754 N N . GLY A 1 103 ? 7.320 -2.961 -15.651 1.00 96.81 103 GLY A N 1
ATOM 755 C CA . GLY A 1 103 ? 7.791 -4.083 -16.458 1.00 96.81 103 GLY A CA 1
ATOM 756 C C . GLY A 1 103 ? 7.683 -3.823 -17.961 1.00 96.81 103 GLY A C 1
ATOM 757 O O . GLY A 1 103 ? 8.692 -3.948 -18.663 1.00 96.81 103 GLY A O 1
ATOM 758 N N . SER A 1 104 ? 6.512 -3.377 -18.431 1.00 97.38 104 SER A N 1
ATOM 759 C CA . SER A 1 104 ? 6.244 -3.042 -19.841 1.00 97.38 104 SER A CA 1
ATOM 760 C C . SER A 1 104 ? 6.857 -1.712 -20.299 1.00 97.38 104 SER A C 1
ATOM 762 O O . SER A 1 104 ? 6.878 -1.414 -21.493 1.00 97.38 104 SER A O 1
ATOM 764 N N . GLY A 1 105 ? 7.395 -0.928 -19.364 1.00 96.12 105 GLY A N 1
ATOM 765 C CA . GLY A 1 105 ? 7.972 0.382 -19.627 1.00 96.12 105 GLY A CA 1
ATOM 766 C C . GLY A 1 105 ? 6.937 1.499 -19.716 1.00 96.12 105 GLY A C 1
ATOM 767 O O . GLY A 1 105 ? 7.315 2.600 -20.100 1.00 96.12 105 GLY A O 1
ATOM 768 N N . ASP A 1 106 ? 5.668 1.264 -19.375 1.00 97.88 106 ASP A N 1
ATOM 769 C CA . ASP A 1 106 ? 4.606 2.275 -19.325 1.00 97.88 106 ASP A CA 1
ATOM 770 C C . ASP A 1 106 ? 4.755 3.194 -18.101 1.00 97.88 106 ASP A C 1
ATOM 772 O O . ASP A 1 106 ? 4.022 3.116 -17.120 1.00 97.88 106 ASP A O 1
ATOM 776 N N . TYR A 1 107 ? 5.745 4.081 -18.149 1.00 96.81 107 TYR A N 1
ATOM 777 C CA . TYR A 1 107 ? 6.078 4.959 -17.027 1.00 96.81 107 TYR A CA 1
ATOM 778 C C . TYR A 1 107 ? 5.010 6.022 -16.740 1.00 96.81 107 TYR A C 1
ATOM 780 O O . TYR A 1 107 ? 4.946 6.517 -15.617 1.00 96.81 107 TYR A O 1
ATOM 788 N N . GLN A 1 108 ? 4.177 6.376 -17.728 1.00 97.31 108 GLN A N 1
ATOM 789 C CA . GLN A 1 108 ? 3.001 7.218 -17.494 1.00 97.31 108 GLN A CA 1
ATOM 790 C C . GLN A 1 108 ? 1.972 6.459 -16.671 1.00 97.31 108 GLN A C 1
ATOM 792 O O . GLN A 1 108 ? 1.495 6.975 -15.664 1.00 97.31 108 GLN A O 1
ATOM 797 N N . GLY A 1 109 ? 1.688 5.218 -17.056 1.00 98.06 109 GLY A N 1
ATOM 798 C CA . GLY A 1 109 ? 0.817 4.360 -16.283 1.00 98.06 109 GLY A CA 1
ATOM 799 C C . GLY A 1 109 ? 1.350 4.093 -14.872 1.00 98.06 109 GLY A C 1
ATOM 800 O O . GLY A 1 109 ? 0.550 4.124 -13.948 1.00 98.06 109 GLY A O 1
ATOM 801 N N . VAL A 1 110 ? 2.666 3.902 -14.679 1.00 98.44 110 VAL A N 1
ATOM 802 C CA . VAL A 1 110 ? 3.261 3.769 -13.328 1.00 98.44 110 VAL A CA 1
ATOM 803 C C . VAL A 1 110 ? 2.954 4.996 -12.474 1.00 98.44 110 VAL A C 1
ATOM 805 O O . VAL A 1 110 ? 2.587 4.845 -11.314 1.00 98.44 110 VAL A O 1
ATOM 808 N N . ALA A 1 111 ? 3.092 6.203 -13.033 1.00 96.75 111 ALA A N 1
ATOM 809 C CA . ALA A 1 111 ? 2.781 7.422 -12.295 1.00 96.75 111 ALA A CA 1
ATOM 810 C C . ALA A 1 111 ? 1.289 7.493 -11.931 1.00 96.75 111 ALA A C 1
ATOM 812 O O . ALA A 1 111 ? 0.956 7.803 -10.796 1.00 96.75 111 ALA A O 1
ATOM 813 N N . LEU A 1 112 ? 0.395 7.141 -12.860 1.00 98.38 112 LEU A N 1
ATOM 814 C CA . LEU A 1 112 ? -1.047 7.135 -12.603 1.00 98.38 112 LEU A CA 1
ATOM 815 C C . LEU A 1 112 ? -1.445 6.135 -11.510 1.00 98.38 112 LEU A C 1
ATOM 817 O O . LEU A 1 112 ? -2.173 6.504 -10.595 1.00 98.38 112 LEU A O 1
ATOM 821 N N . THR A 1 113 ? -0.952 4.896 -11.573 1.00 98.12 113 THR A N 1
ATOM 822 C CA . THR A 1 113 ? -1.265 3.876 -10.558 1.00 98.12 113 THR A CA 1
ATOM 823 C C . THR A 1 113 ? -0.611 4.182 -9.217 1.00 98.12 113 THR A C 1
ATOM 825 O O . THR A 1 113 ? -1.198 3.910 -8.183 1.00 98.12 113 THR A O 1
ATOM 828 N N . ALA A 1 114 ? 0.584 4.781 -9.197 1.00 98.00 114 ALA A N 1
ATOM 829 C CA . ALA A 1 114 ? 1.193 5.225 -7.946 1.00 98.00 114 ALA A CA 1
ATOM 830 C C . ALA A 1 114 ? 0.406 6.383 -7.308 1.00 98.00 114 ALA A C 1
ATOM 832 O O . ALA A 1 114 ? 0.243 6.394 -6.096 1.00 98.00 114 ALA A O 1
ATOM 833 N N . SER A 1 115 ? -0.123 7.324 -8.099 1.00 98.06 115 SER A N 1
ATOM 834 C CA . SER A 1 115 ? -1.016 8.367 -7.579 1.00 98.06 115 SER A CA 1
ATOM 835 C C . SER A 1 115 ? -2.301 7.773 -7.002 1.00 98.06 115 SER A C 1
ATOM 837 O O . SER A 1 115 ? -2.663 8.140 -5.897 1.00 98.06 115 SER A O 1
ATOM 839 N N . ALA A 1 116 ? -2.932 6.817 -7.689 1.00 98.50 116 ALA A N 1
ATOM 840 C CA . ALA A 1 116 ? -4.104 6.120 -7.149 1.00 98.50 116 ALA A CA 1
ATOM 841 C C . ALA A 1 116 ? -3.776 5.373 -5.842 1.00 98.50 116 ALA A C 1
ATOM 843 O O . ALA A 1 116 ? -4.489 5.496 -4.851 1.00 98.50 116 ALA A O 1
ATOM 844 N N . ALA A 1 117 ? -2.620 4.701 -5.784 1.00 98.75 117 ALA A N 1
ATOM 845 C CA . ALA A 1 117 ? -2.179 4.034 -4.566 1.00 98.75 117 ALA A CA 1
ATOM 846 C C . ALA A 1 117 ? -1.940 5.002 -3.394 1.00 98.75 117 ALA A C 1
ATOM 848 O O . ALA A 1 117 ? -2.087 4.583 -2.245 1.00 98.75 117 ALA A O 1
ATOM 849 N N . LEU A 1 118 ? -1.556 6.256 -3.664 1.00 97.25 118 LEU A N 1
ATOM 850 C CA . LEU A 1 118 ? -1.338 7.298 -2.654 1.00 97.25 118 LEU A CA 1
ATOM 851 C C .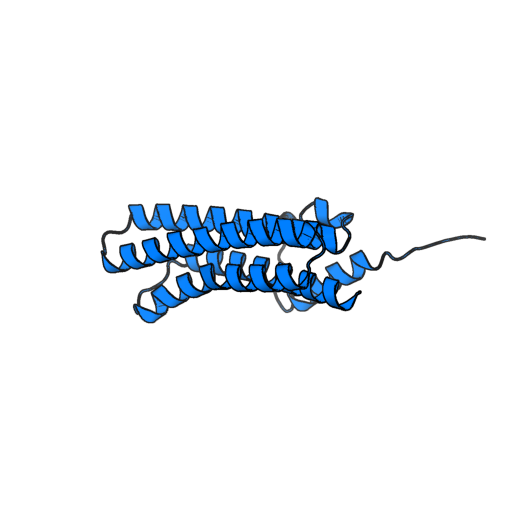 LEU A 1 118 ? -2.649 7.747 -1.997 1.00 97.25 118 LEU A C 1
ATOM 853 O O . LEU A 1 118 ? -2.644 8.056 -0.807 1.00 97.25 118 LEU A O 1
ATOM 857 N N . ASP A 1 119 ? -3.761 7.712 -2.735 1.00 98.00 119 ASP A N 1
ATOM 858 C CA . ASP A 1 119 ? -5.077 8.110 -2.223 1.00 98.00 119 ASP A CA 1
ATOM 859 C C . ASP A 1 119 ? -5.521 7.221 -1.050 1.00 98.00 119 ASP A C 1
ATOM 861 O O . ASP A 1 119 ? -6.241 7.674 -0.163 1.00 98.00 119 ASP A O 1
ATOM 865 N N . GLY A 1 120 ? -5.079 5.959 -0.999 1.00 98.38 120 GLY A N 1
ATOM 866 C CA . GLY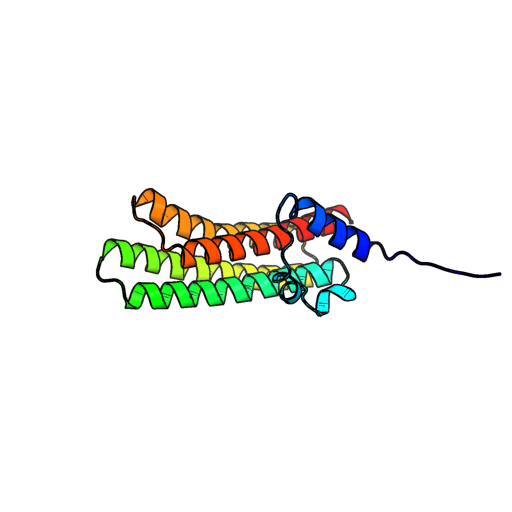 A 1 120 ? -5.449 5.025 0.064 1.00 98.38 120 GLY A CA 1
ATOM 867 C C . GLY A 1 120 ? -4.989 5.441 1.475 1.00 98.38 120 GLY A C 1
ATOM 868 O O . GLY A 1 120 ? -5.845 5.608 2.353 1.00 98.38 120 GLY A O 1
ATOM 869 N N . PRO A 1 121 ? -3.675 5.601 1.742 1.00 97.62 121 PRO A N 1
ATOM 870 C CA . PRO A 1 121 ? -3.197 6.119 3.022 1.00 97.62 121 PRO A CA 1
ATOM 871 C C . PRO A 1 121 ? -3.685 7.549 3.304 1.00 97.62 121 PRO A C 1
ATOM 873 O O . PRO A 1 121 ? -4.087 7.807 4.431 1.00 97.62 121 PRO A O 1
ATOM 876 N N . ASP A 1 122 ? -3.734 8.437 2.305 1.00 97.94 122 ASP A N 1
ATOM 877 C CA . ASP A 1 122 ? -4.214 9.822 2.477 1.00 97.94 122 ASP A CA 1
ATOM 878 C C . ASP A 1 122 ? -5.679 9.860 2.950 1.00 97.94 122 ASP A C 1
ATOM 880 O O . ASP A 1 122 ? -6.013 10.448 3.977 1.00 97.94 122 ASP A O 1
ATOM 884 N N . THR A 1 123 ? -6.551 9.089 2.292 1.00 98.00 123 THR A N 1
ATOM 885 C CA . THR A 1 123 ? -7.962 8.959 2.685 1.00 98.00 123 THR A CA 1
ATOM 886 C C . THR A 1 123 ? -8.114 8.320 4.071 1.00 98.00 123 THR A C 1
ATOM 888 O O . THR A 1 123 ? -9.060 8.627 4.799 1.00 98.00 123 THR A O 1
ATOM 891 N N . CYS A 1 124 ? -7.215 7.407 4.465 1.00 98.31 124 CYS A N 1
ATOM 892 C CA . CYS A 1 124 ? -7.241 6.847 5.817 1.00 98.31 124 CYS A CA 1
ATOM 893 C C . CYS A 1 124 ? -7.000 7.936 6.874 1.00 98.31 124 CYS A C 1
ATOM 895 O O . CYS A 1 124 ? -7.778 8.017 7.828 1.00 98.31 124 CYS A O 1
ATOM 897 N N . ASP A 1 125 ? -6.000 8.794 6.673 1.00 97.69 125 ASP A N 1
ATOM 898 C CA . ASP A 1 125 ? -5.668 9.904 7.573 1.00 97.69 125 ASP A CA 1
ATOM 899 C C . ASP A 1 125 ? -6.816 10.941 7.609 1.00 97.69 125 ASP A C 1
ATOM 901 O O . ASP A 1 125 ? -7.274 11.369 8.680 1.00 97.69 125 ASP A O 1
ATOM 905 N N . ASP A 1 126 ? -7.368 11.284 6.441 1.00 98.19 126 ASP A N 1
ATOM 906 C CA . ASP A 1 126 ? -8.484 12.225 6.299 1.00 98.19 126 ASP A CA 1
ATOM 907 C C . ASP A 1 126 ? -9.755 11.747 7.008 1.00 98.19 126 ASP A C 1
ATOM 909 O O . ASP A 1 126 ? -10.435 12.538 7.667 1.00 98.19 126 ASP A O 1
ATOM 913 N N . ASN A 1 127 ? -10.046 10.443 6.989 1.00 98.06 127 ASN A N 1
ATOM 914 C CA . ASN A 1 127 ? -11.195 9.882 7.701 1.00 98.06 127 ASN A CA 1
ATOM 915 C C . ASN A 1 127 ? -11.159 10.173 9.216 1.00 98.06 127 ASN A C 1
ATOM 917 O O . ASN A 1 127 ? -12.211 10.389 9.832 1.00 98.06 127 ASN A O 1
ATOM 921 N N . PHE A 1 128 ? -9.975 10.196 9.843 1.00 98.19 128 PHE A N 1
ATOM 922 C CA . PHE A 1 128 ? -9.838 10.597 11.250 1.00 98.19 128 PHE A CA 1
ATOM 923 C C . PHE A 1 128 ? -10.112 12.087 11.436 1.00 98.19 128 PHE A C 1
ATOM 925 O O . PHE A 1 128 ? -10.866 12.471 12.342 1.00 98.19 128 PHE A O 1
ATOM 932 N N . THR A 1 129 ? -9.540 12.910 10.559 1.00 97.00 129 THR A N 1
ATOM 933 C CA . THR A 1 129 ? -9.697 14.368 10.564 1.00 97.00 129 THR A CA 1
ATOM 934 C C . THR A 1 129 ? -11.164 14.770 10.404 1.00 97.00 129 THR A C 1
ATOM 936 O O . THR A 1 129 ? -11.703 15.507 11.240 1.00 97.00 129 THR A O 1
ATOM 939 N N . ASP A 1 130 ? -11.851 14.211 9.411 1.00 97.00 130 ASP A N 1
ATOM 940 C CA . ASP A 1 130 ? -13.259 14.468 9.109 1.00 97.00 130 ASP A CA 1
ATOM 941 C C . ASP A 1 130 ? -14.185 14.014 10.237 1.00 97.00 130 ASP A C 1
ATOM 943 O O . ASP A 1 130 ? -15.126 14.717 10.633 1.00 97.00 130 ASP A O 1
ATOM 947 N N . ALA A 1 131 ? -13.887 12.858 10.834 1.00 96.44 131 ALA A N 1
ATOM 948 C CA . ALA A 1 131 ? -14.612 12.361 11.994 1.00 96.44 131 ALA A CA 1
ATOM 949 C C . ALA A 1 131 ? -14.282 13.121 13.290 1.00 96.44 131 ALA A C 1
ATOM 951 O O . ALA A 1 131 ? -14.961 12.907 14.307 1.00 96.44 131 ALA A O 1
ATOM 952 N N . LYS A 1 132 ? -13.278 14.008 13.277 1.00 97.25 132 LYS A N 1
ATOM 953 C CA . LYS A 1 132 ? -12.740 14.708 14.453 1.00 97.25 132 LYS A CA 1
ATOM 954 C C . LYS A 1 132 ? -12.327 13.729 15.553 1.00 97.25 132 LYS A C 1
ATOM 956 O O . LYS A 1 132 ? -12.615 13.947 16.733 1.00 97.25 132 LYS A O 1
ATOM 961 N N . LEU A 1 133 ? -11.716 12.620 15.150 1.00 96.06 133 LEU A N 1
ATOM 962 C CA . LEU A 1 133 ? -11.155 11.611 16.040 1.00 96.06 133 LEU A CA 1
ATOM 963 C C . LEU A 1 133 ? -9.632 11.679 15.983 1.00 96.06 133 LEU A C 1
ATOM 965 O O . LEU A 1 133 ? -9.047 12.063 14.978 1.00 96.06 133 LEU A O 1
ATOM 969 N N . THR A 1 134 ? -8.984 11.326 17.088 1.00 96.31 134 THR A N 1
ATOM 970 C CA . THR A 1 134 ? -7.524 11.270 17.136 1.00 96.31 134 THR A CA 1
ATOM 971 C C . THR A 1 134 ? -7.050 9.992 16.466 1.00 96.31 134 THR A C 1
ATOM 973 O O . THR A 1 134 ? -7.370 8.895 16.930 1.00 96.31 134 THR A O 1
ATOM 976 N N . GLU A 1 135 ? -6.271 10.141 15.403 1.00 97.56 135 GLU A N 1
ATOM 977 C CA . GLU A 1 135 ? -5.559 9.027 14.800 1.00 97.56 135 GLU A CA 1
ATOM 978 C C . GLU A 1 135 ? -4.498 8.472 15.772 1.00 97.56 135 GLU A C 1
ATOM 980 O O . GLU A 1 135 ? -3.784 9.248 16.420 1.00 97.56 135 GLU A O 1
ATOM 985 N N . PRO A 1 136 ? -4.375 7.140 15.919 1.00 97.56 136 PRO A N 1
ATOM 986 C CA . PRO A 1 136 ? -3.283 6.545 16.677 1.00 97.56 136 PRO A CA 1
ATOM 987 C C . PRO A 1 136 ? -1.918 6.975 16.108 1.00 97.56 136 PRO A C 1
ATOM 989 O O . PRO A 1 136 ? -1.685 6.776 14.918 1.00 97.56 136 PRO A O 1
ATOM 992 N N . PRO A 1 137 ? -0.976 7.488 16.924 1.00 96.50 137 PRO A N 1
ATOM 993 C CA . PRO A 1 137 ? 0.301 8.001 16.414 1.00 96.50 137 PRO A CA 1
ATOM 994 C C . PRO A 1 137 ? 1.109 6.987 15.595 1.00 96.50 137 PRO A C 1
ATOM 996 O O . PRO A 1 137 ? 1.759 7.348 14.623 1.00 96.50 137 PRO A O 1
ATOM 999 N N 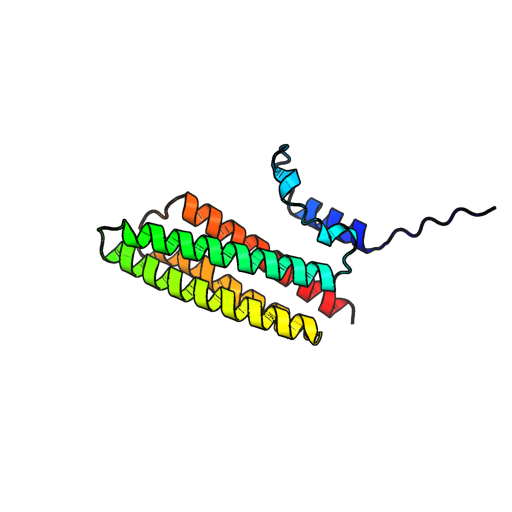. ASN A 1 138 ? 1.041 5.708 15.968 1.00 94.50 138 ASN A N 1
ATOM 1000 C CA . ASN A 1 138 ? 1.704 4.625 15.250 1.00 94.50 138 ASN A CA 1
ATOM 1001 C C . ASN A 1 138 ? 1.042 4.293 13.903 1.00 94.50 138 ASN A C 1
ATOM 1003 O O . ASN A 1 138 ? 1.710 3.738 13.037 1.00 94.50 138 ASN A O 1
ATOM 1007 N N . LEU A 1 139 ? -0.254 4.583 13.736 1.00 98.06 139 LEU A N 1
ATOM 1008 C CA . LEU A 1 139 ? -0.925 4.476 12.442 1.00 98.06 139 LEU A CA 1
ATOM 1009 C C . LEU A 1 139 ? -0.540 5.660 11.551 1.00 98.06 139 LEU A C 1
ATOM 1011 O O . LEU A 1 139 ? -0.100 5.416 10.435 1.00 98.06 139 LEU A O 1
ATOM 1015 N N . ALA A 1 140 ? -0.567 6.882 12.090 1.00 95.81 140 ALA A N 1
ATOM 1016 C CA . ALA A 1 140 ? -0.184 8.090 11.360 1.00 95.81 140 ALA A CA 1
ATOM 1017 C C . ALA A 1 140 ? 1.256 8.002 10.824 1.00 95.81 140 ALA A C 1
ATOM 1019 O O . ALA A 1 140 ? 1.517 8.257 9.652 1.00 95.81 140 ALA A O 1
ATOM 1020 N N . GLU A 1 141 ? 2.204 7.565 11.661 1.00 94.12 141 GLU A N 1
ATOM 1021 C CA . GLU A 1 141 ? 3.599 7.349 11.250 1.00 94.12 141 GLU A CA 1
ATOM 1022 C C . GLU A 1 141 ? 3.713 6.279 10.149 1.00 94.12 141 GLU A C 1
ATOM 1024 O O . GLU A 1 141 ? 4.423 6.459 9.157 1.00 94.12 141 GLU A O 1
ATOM 1029 N N . ALA A 1 142 ? 2.984 5.169 10.291 1.00 90.81 142 ALA A N 1
ATOM 1030 C CA . ALA A 1 142 ? 2.985 4.098 9.303 1.00 90.81 142 ALA A CA 1
ATOM 1031 C C . ALA A 1 142 ? 2.334 4.528 7.976 1.00 90.81 142 ALA A C 1
ATOM 1033 O O . ALA A 1 142 ? 2.805 4.119 6.914 1.00 90.81 142 ALA A O 1
ATOM 1034 N N . SER A 1 143 ? 1.285 5.353 8.022 1.00 93.75 143 SER A N 1
ATOM 1035 C CA . SER A 1 143 ? 0.618 5.926 6.850 1.00 93.75 143 SER A CA 1
ATOM 1036 C C . SER A 1 143 ? 1.548 6.882 6.103 1.00 93.75 143 SER A C 1
ATOM 1038 O O . SER A 1 143 ? 1.798 6.686 4.912 1.00 93.75 143 SER A O 1
ATOM 1040 N N . GLN A 1 144 ? 2.194 7.809 6.817 1.00 93.38 144 GLN A N 1
ATOM 1041 C CA . GLN A 1 144 ? 3.188 8.732 6.256 1.00 93.38 144 GLN A CA 1
ATOM 1042 C C . GLN A 1 144 ? 4.366 8.007 5.597 1.00 93.38 144 GLN A C 1
ATOM 1044 O O . GLN A 1 144 ? 4.846 8.423 4.538 1.00 93.38 144 GLN A O 1
ATOM 1049 N N . ASN A 1 145 ? 4.824 6.896 6.181 1.00 90.19 145 ASN A N 1
ATOM 1050 C CA . ASN A 1 145 ? 5.867 6.079 5.568 1.00 90.19 145 ASN A CA 1
ATOM 1051 C C . ASN A 1 145 ? 5.401 5.452 4.241 1.00 90.19 145 ASN A C 1
ATOM 1053 O O . ASN A 1 145 ? 6.153 5.453 3.267 1.00 90.19 145 ASN A O 1
ATOM 1057 N N . VAL A 1 146 ? 4.160 4.950 4.170 1.00 91.50 146 VAL A N 1
ATOM 1058 C CA . VAL A 1 146 ? 3.585 4.438 2.912 1.00 91.50 146 VAL A CA 1
ATOM 1059 C C . VAL A 1 146 ? 3.510 5.553 1.868 1.00 91.50 146 VAL A C 1
ATOM 1061 O O . VAL A 1 146 ? 3.994 5.354 0.755 1.00 91.50 146 VAL A O 1
ATOM 1064 N N . GLN A 1 147 ? 2.977 6.724 2.232 1.00 95.12 147 GLN A N 1
ATOM 1065 C CA . GLN A 1 147 ? 2.864 7.881 1.336 1.00 95.12 147 GLN A CA 1
ATOM 1066 C C . GLN A 1 147 ? 4.232 8.280 0.769 1.00 95.12 147 GLN A C 1
ATOM 1068 O O . GLN A 1 147 ? 4.410 8.329 -0.446 1.00 95.12 147 GLN A O 1
ATOM 1073 N N . THR A 1 148 ? 5.235 8.432 1.638 1.00 87.81 148 THR A N 1
ATOM 1074 C CA . THR A 1 148 ? 6.609 8.790 1.249 1.00 87.81 148 THR A CA 1
ATOM 1075 C C . THR A 1 148 ? 7.205 7.788 0.255 1.00 87.81 148 THR A C 1
ATOM 1077 O O . THR A 1 148 ? 7.840 8.168 -0.730 1.00 87.81 148 THR A O 1
ATOM 1080 N N . LEU A 1 149 ? 7.010 6.485 0.481 1.00 89.81 149 LEU A N 1
ATOM 1081 C CA . LEU A 1 149 ? 7.518 5.449 -0.420 1.00 89.81 149 LEU A CA 1
ATOM 1082 C C . LEU A 1 149 ? 6.818 5.488 -1.789 1.00 89.81 149 LEU A C 1
ATOM 1084 O O . LEU A 1 149 ? 7.486 5.361 -2.819 1.00 89.81 149 LEU A O 1
ATOM 1088 N N . ILE A 1 150 ? 5.505 5.728 -1.817 1.00 93.12 150 ILE A N 1
ATOM 1089 C CA . ILE A 1 150 ? 4.728 5.866 -3.057 1.00 93.12 150 ILE A CA 1
ATOM 1090 C C . ILE A 1 150 ? 5.137 7.135 -3.825 1.00 93.12 150 ILE A C 1
ATOM 1092 O O . ILE A 1 150 ? 5.301 7.099 -5.048 1.00 93.12 150 ILE A O 1
ATOM 1096 N N . GLU A 1 151 ? 5.409 8.243 -3.136 1.00 92.25 151 GLU A N 1
ATOM 1097 C CA . GLU A 1 151 ? 5.952 9.461 -3.749 1.00 92.25 151 GLU A CA 1
ATOM 1098 C C . GLU A 1 151 ? 7.307 9.218 -4.428 1.00 92.25 151 GLU A C 1
ATOM 1100 O O . GLU A 1 151 ? 7.570 9.733 -5.520 1.00 92.25 151 GLU A O 1
ATOM 1105 N N . VAL A 1 152 ? 8.165 8.373 -3.847 1.00 88.12 152 VAL A N 1
ATOM 1106 C CA . VAL A 1 152 ? 9.415 7.957 -4.501 1.00 88.12 152 VAL A CA 1
ATOM 1107 C C . VAL A 1 152 ? 9.129 7.209 -5.809 1.00 88.12 152 VAL A C 1
ATOM 1109 O O . VAL A 1 152 ? 9.808 7.465 -6.811 1.00 88.12 152 VAL A O 1
ATOM 1112 N N . VAL A 1 153 ? 8.107 6.344 -5.851 1.00 94.00 153 VAL A N 1
ATOM 1113 C CA . VAL A 1 153 ? 7.665 5.681 -7.095 1.00 94.00 153 VAL A CA 1
ATOM 1114 C C . VAL A 1 153 ? 7.256 6.721 -8.143 1.00 94.00 153 VAL A C 1
ATOM 1116 O O . VAL A 1 153 ? 7.716 6.639 -9.285 1.00 94.00 153 VAL A O 1
ATOM 1119 N N . LEU A 1 154 ? 6.473 7.737 -7.759 1.00 90.81 154 LEU A N 1
ATOM 1120 C CA . LEU A 1 154 ? 6.057 8.835 -8.644 1.00 90.81 154 LEU A CA 1
ATOM 1121 C C . LEU A 1 154 ? 7.251 9.605 -9.217 1.00 90.81 154 LEU A C 1
ATOM 1123 O O . LEU A 1 154 ? 7.340 9.828 -10.429 1.00 90.81 154 LEU A O 1
ATOM 1127 N N . VAL A 1 155 ? 8.207 9.986 -8.366 1.00 89.94 155 VAL A N 1
ATOM 1128 C CA . VAL A 1 155 ? 9.422 10.699 -8.788 1.00 89.94 155 VAL A CA 1
ATOM 1129 C C . VAL A 1 155 ? 10.224 9.866 -9.788 1.00 89.94 155 VAL A C 1
ATOM 1131 O O . VAL A 1 155 ? 10.677 10.392 -10.810 1.00 89.94 155 VAL A O 1
ATOM 1134 N N . ILE A 1 156 ? 10.396 8.568 -9.527 1.00 87.62 156 ILE A N 1
ATOM 1135 C CA . ILE A 1 156 ? 11.129 7.667 -10.421 1.00 87.62 156 ILE A CA 1
ATOM 1136 C C . ILE A 1 156 ? 10.394 7.504 -11.756 1.00 87.62 156 ILE A C 1
ATOM 1138 O O . ILE A 1 156 ? 11.026 7.619 -12.810 1.00 87.62 156 ILE A O 1
ATOM 1142 N N . ALA A 1 157 ? 9.076 7.300 -11.731 1.00 93.12 157 ALA A N 1
ATOM 1143 C CA . ALA A 1 157 ? 8.251 7.173 -12.928 1.00 93.12 157 ALA A CA 1
ATOM 1144 C C . ALA A 1 157 ? 8.367 8.414 -13.827 1.00 93.12 157 ALA A C 1
ATOM 1146 O O . ALA A 1 157 ? 8.642 8.293 -15.022 1.00 93.12 157 ALA A O 1
ATOM 1147 N N . ASN A 1 158 ? 8.273 9.611 -13.246 1.00 88.62 158 ASN A N 1
ATOM 1148 C CA . ASN A 1 158 ? 8.404 10.871 -13.978 1.00 88.62 158 ASN A CA 1
ATOM 1149 C C . ASN A 1 158 ? 9.808 11.058 -14.578 1.00 88.62 158 ASN A C 1
ATOM 1151 O O 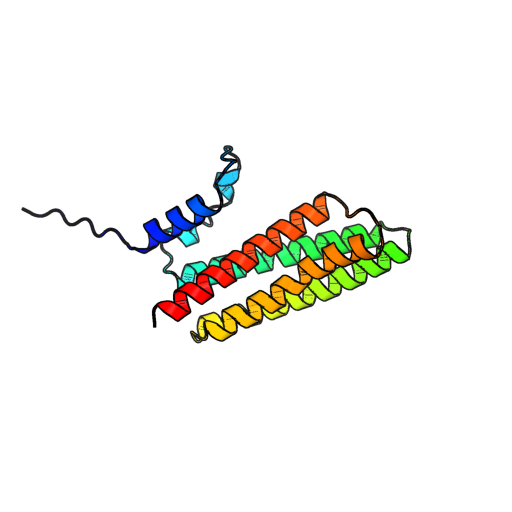. ASN A 1 158 ? 9.947 11.493 -15.724 1.00 88.62 158 ASN A O 1
ATOM 1155 N N . ARG A 1 159 ? 10.866 10.669 -13.853 1.00 89.31 159 ARG A N 1
ATOM 1156 C CA . ARG A 1 159 ? 12.239 10.682 -14.391 1.00 89.31 159 ARG A CA 1
ATOM 1157 C C . ARG A 1 159 ? 12.417 9.694 -15.547 1.00 89.31 159 ARG A C 1
ATOM 1159 O O . ARG A 1 159 ? 13.100 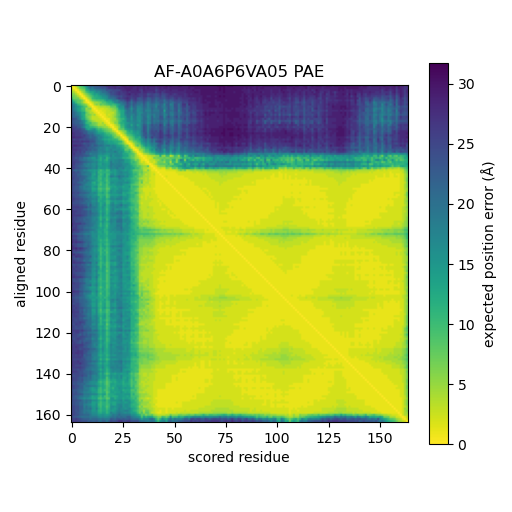10.015 -16.515 1.00 89.31 159 ARG A O 1
ATOM 1166 N N . LEU A 1 160 ? 11.810 8.509 -15.469 1.00 88.62 160 LEU A N 1
ATOM 1167 C CA . LEU A 1 160 ? 11.843 7.511 -16.543 1.00 88.62 160 LEU A CA 1
ATOM 1168 C C . LEU A 1 160 ? 11.080 7.975 -17.794 1.00 88.62 160 LEU A C 1
ATOM 1170 O O . LEU A 1 160 ? 11.519 7.682 -18.905 1.00 88.62 160 LEU A O 1
ATOM 1174 N N . GLN A 1 161 ? 9.980 8.721 -17.638 1.00 85.88 161 GLN A N 1
ATOM 1175 C CA . GLN A 1 161 ? 9.254 9.328 -18.762 1.00 85.88 161 GLN A CA 1
ATOM 1176 C C . GLN A 1 161 ? 10.097 10.378 -19.497 1.00 85.88 161 GLN A C 1
ATOM 1178 O O . GLN A 1 161 ? 10.158 10.352 -20.723 1.00 85.88 161 GLN A O 1
ATOM 1183 N N . GLY A 1 162 ? 10.755 11.279 -18.758 1.00 75.00 162 GLY A N 1
ATOM 1184 C CA . GLY A 1 162 ? 11.560 12.366 -19.331 1.00 75.00 162 GLY A CA 1
ATOM 1185 C C . GLY A 1 162 ? 12.872 11.925 -19.992 1.00 75.00 162 GLY A C 1
ATOM 1186 O O . GLY A 1 162 ? 13.487 12.716 -20.699 1.00 75.00 162 GLY A O 1
ATOM 1187 N N . ASN A 1 163 ? 13.292 10.675 -19.781 1.00 58.91 163 ASN A N 1
ATOM 1188 C CA . ASN A 1 163 ? 14.492 10.078 -20.378 1.00 58.91 163 ASN A CA 1
ATOM 1189 C C . ASN A 1 163 ? 14.212 9.307 -21.688 1.00 58.91 163 ASN A C 1
ATOM 1191 O O . ASN A 1 163 ? 15.075 8.544 -22.131 1.00 58.91 163 ASN A O 1
ATOM 1195 N N . ARG A 1 164 ? 13.014 9.446 -22.269 1.00 53.66 164 ARG A N 1
ATOM 1196 C CA . ARG A 1 164 ? 12.644 8.849 -23.562 1.00 53.66 164 ARG A CA 1
ATOM 1197 C C . ARG A 1 164 ? 13.044 9.713 -24.753 1.00 53.66 164 ARG A C 1
ATOM 1199 O O . ARG A 1 164 ? 12.971 10.955 -24.639 1.00 53.66 164 ARG A O 1
#

Nearest PDB structures (foldseek):
  1xg2-assembly1_B  TM=9.469E-01  e=1.481E-08  Actinidia chinensis
  1x91-assembly1_A  TM=9.370E-01  e=2.449E-06  Arabidopsis thaliana
  1x8z-assembly1_A-2  TM=8.477E-01  e=7.003E-07  Arabidopsis thaliana
  1x8z-assembly3_A  TM=8.477E-01  e=7.003E-07  Arabidopsis thaliana
  1x8z-assembly2_C  TM=7.943E-01  e=7.747E-06  Arabidopsis thaliana